Protein AF-A0A957NA37-F1 (afdb_monomer)

Mean predicted aligned error: 7.07 Å

Foldseek 3Di:
DDDDDPDDDDDDADPLCVLPVDPDPVVVVVLVVVLVVLVVVLVVCPVQDDPPHDVVSVVVSVVSVVVSVVSPPSVVVSVVSVCVVPVPDPD

Radius of gyration: 21.35 Å; Cα contacts (8 Å, |Δi|>4): 32; chains: 1; bounding box: 41×46×67 Å

Nearest PDB structures (foldseek):
  8anc-assembly1_A  TM=4.299E-01  e=5.389E+00  Homo sapiens
  5f4y-assembly1_A  TM=3.374E-01  e=8.986E+00  Homo sapiens

Sequence (91 aa):
MSTPLTKEYKLSGWDLSELLAEPTDAVIQTQLAEINAAVSAFMDRRAQLQPDMDPEVFLETVEQYETLTELLYNPVAYASLWFSSDTQSTD

Secondary structure (DSSP, 8-state):
-PPP---PPPP-----TTT-S---HHHHHHHHHHHHHHHHHHHGGGGG--TT--HHHHHHHHHHHHHHHHHHHHHHHHHHHHHHH-TT---

pLDDT: mean 88.1, std 9.71, range [44.72, 96.25]

Solvent-accessible surface area (backbone atoms only — not comparable to full-atom values): 5784 Å² total; per-residue (Å²): 136,84,80,80,82,78,78,82,81,78,90,74,77,84,87,51,51,91,60,50,74,67,86,40,70,68,54,53,52,50,52,52,51,50,49,52,52,53,51,54,62,55,58,65,48,62,86,69,70,55,100,85,49,57,68,66,63,48,51,54,51,50,54,52,51,51,53,52,52,57,67,49,45,42,61,49,52,43,52,52,55,54,38,69,73,42,82,79,68,86,126

Structure (mmCIF, N/CA/C/O backbone):
data_AF-A0A957NA37-F1
#
_entry.id   AF-A0A957NA37-F1
#
loop_
_atom_site.group_PDB
_atom_site.id
_atom_site.type_symbol
_atom_site.label_atom_id
_atom_site.label_alt_id
_atom_site.label_comp_id
_atom_site.label_asym_id
_atom_site.label_entity_id
_atom_site.label_seq_id
_atom_site.pdbx_PDB_ins_code
_atom_site.Cartn_x
_atom_site.Cartn_y
_atom_site.Cartn_z
_atom_site.occupancy
_atom_site.B_iso_or_equiv
_atom_site.auth_seq_id
_atom_site.auth_comp_id
_atom_site.auth_asym_id
_atom_site.auth_atom_id
_atom_site.pdbx_PDB_model_num
ATOM 1 N N . MET A 1 1 ? -2.453 -36.087 -46.074 1.00 44.72 1 MET A N 1
ATOM 2 C CA . MET A 1 1 ? -1.957 -35.949 -44.689 1.00 44.72 1 MET A CA 1
ATOM 3 C C . MET A 1 1 ? -1.568 -34.494 -44.502 1.00 44.72 1 MET A C 1
ATOM 5 O O . MET A 1 1 ? -0.694 -34.048 -45.232 1.00 44.72 1 MET A O 1
ATOM 9 N N . SER A 1 2 ? -2.258 -33.745 -43.641 1.00 52.66 2 SER A N 1
ATOM 10 C CA . SER A 1 2 ? -1.923 -32.338 -43.375 1.00 52.66 2 SER A CA 1
ATOM 11 C C . SER A 1 2 ? -0.963 -32.255 -42.193 1.00 52.66 2 SER A C 1
ATOM 13 O O . SER A 1 2 ? -1.258 -32.780 -41.122 1.00 52.66 2 SER A O 1
ATOM 15 N N . THR A 1 3 ? 0.187 -31.626 -42.411 1.00 55.53 3 THR A N 1
ATOM 16 C CA . THR A 1 3 ? 1.224 -31.369 -41.405 1.00 55.53 3 THR A CA 1
ATOM 17 C C . THR A 1 3 ? 0.696 -30.392 -40.347 1.00 55.53 3 THR A C 1
ATOM 19 O O . THR A 1 3 ? 0.136 -29.361 -40.729 1.00 55.53 3 THR A O 1
ATOM 22 N N . PRO A 1 4 ? 0.842 -30.664 -39.037 1.00 65.19 4 PRO A N 1
ATOM 23 C CA . PRO A 1 4 ? 0.419 -29.717 -38.015 1.00 65.19 4 PRO A CA 1
ATOM 24 C C . PRO A 1 4 ? 1.349 -28.496 -38.029 1.00 65.19 4 PRO A C 1
ATOM 26 O O . PRO A 1 4 ? 2.569 -28.634 -38.031 1.00 65.19 4 PRO A O 1
ATOM 29 N N . LEU A 1 5 ? 0.763 -27.298 -38.053 1.00 66.06 5 LEU A N 1
ATOM 30 C CA . LEU A 1 5 ? 1.479 -26.038 -37.852 1.00 66.06 5 LEU A CA 1
ATOM 31 C C . LEU A 1 5 ? 1.941 -25.974 -36.393 1.00 66.06 5 LEU A C 1
ATOM 33 O O . LEU A 1 5 ? 1.146 -25.689 -35.497 1.00 66.06 5 LEU A O 1
ATOM 37 N N . THR A 1 6 ? 3.218 -26.245 -36.145 1.00 69.88 6 THR A N 1
ATOM 38 C CA . THR A 1 6 ? 3.840 -26.019 -34.839 1.00 69.88 6 THR A CA 1
ATOM 39 C C . THR A 1 6 ? 3.955 -24.509 -34.629 1.00 69.88 6 THR A C 1
ATOM 41 O O . THR A 1 6 ? 4.815 -23.858 -35.215 1.00 69.88 6 THR A O 1
ATOM 44 N N . LYS A 1 7 ? 3.056 -23.917 -33.834 1.00 76.38 7 LYS A N 1
ATOM 45 C 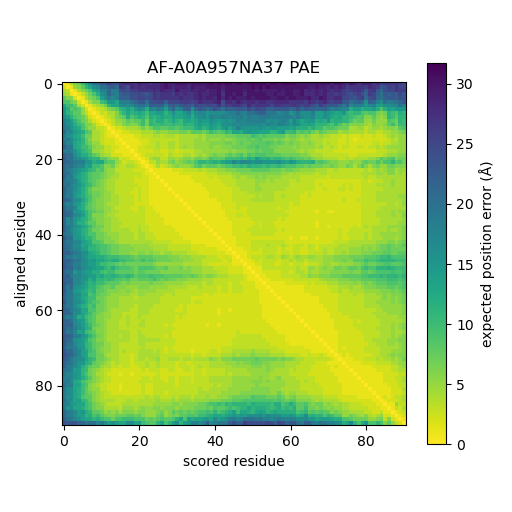CA . LYS A 1 7 ? 3.261 -22.556 -33.322 1.00 76.38 7 LYS A CA 1
ATOM 46 C C . LYS A 1 7 ? 4.366 -22.624 -32.272 1.00 76.38 7 LYS A C 1
ATOM 48 O O . LYS A 1 7 ? 4.141 -23.157 -31.189 1.00 76.38 7 LYS A O 1
ATOM 53 N N . GLU A 1 8 ? 5.547 -22.108 -32.597 1.00 79.00 8 GLU A N 1
ATOM 54 C CA . GLU A 1 8 ? 6.58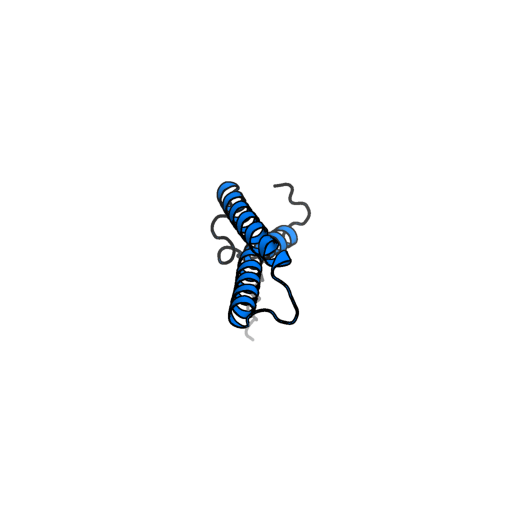9 -21.879 -31.599 1.00 79.00 8 GLU A CA 1
ATOM 55 C C . GLU A 1 8 ? 6.118 -20.799 -30.624 1.00 79.00 8 GLU A C 1
ATOM 57 O O . GLU A 1 8 ? 5.807 -19.671 -31.009 1.00 79.00 8 GLU A O 1
ATOM 62 N N . TYR A 1 9 ? 6.025 -21.169 -29.351 1.00 81.69 9 TYR A N 1
ATOM 63 C CA . TYR A 1 9 ? 5.754 -20.226 -28.280 1.00 81.69 9 TYR A CA 1
ATOM 64 C C . TYR A 1 9 ? 7.034 -19.453 -27.961 1.00 81.69 9 TYR A C 1
ATOM 66 O O . TYR A 1 9 ? 8.057 -20.051 -27.624 1.00 81.69 9 TYR A O 1
ATOM 74 N N . LYS A 1 10 ? 6.975 -18.123 -28.055 1.00 80.94 10 LYS A N 1
ATOM 75 C CA . LYS A 1 10 ? 8.064 -17.244 -27.634 1.00 80.94 10 LYS A CA 1
ATOM 76 C C . LYS A 1 10 ? 7.810 -16.813 -26.195 1.00 80.94 10 LYS A C 1
ATOM 78 O O . LYS A 1 10 ? 6.814 -16.149 -25.926 1.00 80.94 10 LYS A O 1
ATOM 83 N N . LEU A 1 11 ? 8.717 -17.179 -25.294 1.00 80.31 11 LEU A N 1
ATOM 84 C CA . LEU A 1 11 ? 8.696 -16.698 -23.915 1.00 80.31 11 LEU A CA 1
ATOM 85 C C . LEU A 1 11 ? 8.863 -15.165 -23.914 1.00 80.31 11 LEU A C 1
ATOM 87 O O . LEU A 1 11 ? 9.772 -14.643 -24.564 1.00 80.31 11 LEU A O 1
ATOM 91 N N . SER A 1 12 ? 7.994 -14.458 -23.198 1.00 80.25 12 SER A N 1
ATOM 92 C CA . SER A 1 12 ? 8.095 -13.020 -22.931 1.00 80.25 12 SER A CA 1
ATOM 93 C C . SER A 1 12 ? 7.896 -12.757 -21.440 1.00 80.25 12 SER A C 1
ATOM 95 O O . SER A 1 12 ? 7.332 -13.597 -20.738 1.00 80.25 12 SER A O 1
ATOM 97 N N . GLY A 1 13 ? 8.352 -11.597 -20.964 1.00 81.94 13 GLY A N 1
ATOM 98 C CA . GLY A 1 13 ? 8.016 -11.112 -19.625 1.00 81.94 13 GLY A CA 1
ATOM 99 C C . GLY A 1 13 ? 6.535 -10.743 -19.496 1.00 81.94 13 GLY A C 1
ATOM 100 O O . GLY A 1 13 ? 5.782 -10.784 -20.475 1.00 81.94 13 GLY A O 1
ATOM 101 N N . TRP A 1 14 ? 6.137 -10.380 -18.279 1.00 85.81 14 TRP A N 1
ATOM 102 C CA . TRP A 1 14 ? 4.812 -9.839 -17.991 1.00 85.81 14 TRP A CA 1
ATOM 103 C C . TRP A 1 14 ? 4.625 -8.475 -18.660 1.00 85.81 14 TRP A C 1
ATOM 105 O O . TRP A 1 14 ? 5.530 -7.642 -18.633 1.00 85.81 14 TRP A O 1
ATOM 115 N N . ASP A 1 15 ? 3.441 -8.235 -19.219 1.00 89.62 15 ASP A N 1
ATOM 116 C CA . ASP A 1 15 ? 2.990 -6.874 -19.502 1.00 89.62 15 ASP A CA 1
ATOM 117 C C . ASP A 1 15 ? 2.437 -6.281 -18.202 1.00 89.62 15 ASP A C 1
ATOM 119 O O . ASP A 1 15 ? 1.414 -6.737 -17.691 1.00 89.62 15 ASP A O 1
ATOM 123 N N . LEU A 1 16 ? 3.167 -5.323 -17.630 1.00 90.94 16 LEU A N 1
ATOM 124 C CA . LEU A 1 16 ? 2.844 -4.690 -16.348 1.00 90.94 16 LEU A CA 1
ATOM 125 C C . LEU A 1 16 ? 2.259 -3.282 -16.515 1.00 90.94 16 LEU A C 1
ATOM 127 O O . LEU A 1 16 ? 2.076 -2.583 -15.520 1.00 90.94 16 LEU A O 1
ATOM 131 N N . SER A 1 17 ? 1.958 -2.862 -17.746 1.00 90.31 17 SER A N 1
ATOM 132 C CA . SER A 1 17 ? 1.496 -1.500 -18.045 1.00 90.31 17 SER A CA 1
ATOM 133 C C . SER A 1 17 ? 0.176 -1.131 -17.353 1.00 90.31 17 SER A C 1
ATOM 135 O O . SER A 1 17 ? -0.004 0.019 -16.962 1.00 90.31 17 SER A O 1
ATOM 137 N N . GLU A 1 18 ? -0.701 -2.109 -17.117 1.00 89.19 18 GLU A N 1
ATOM 138 C CA . GLU A 1 18 ? -1.953 -1.939 -16.361 1.00 89.19 18 GLU A CA 1
ATOM 139 C C . GLU A 1 18 ? -1.729 -1.729 -14.852 1.00 89.19 18 GLU A C 1
ATOM 141 O O . GLU A 1 18 ? -2.580 -1.161 -14.172 1.00 89.19 18 GLU A O 1
ATOM 146 N N . LEU A 1 19 ? -0.589 -2.175 -14.311 1.00 88.25 19 LEU A N 1
ATOM 147 C CA . LEU A 1 19 ? -0.219 -1.938 -12.911 1.00 88.25 19 LEU A CA 1
ATOM 148 C C . LEU A 1 19 ? 0.551 -0.627 -12.758 1.00 88.25 19 LEU A C 1
ATOM 150 O O . LEU A 1 19 ? 0.317 0.127 -11.814 1.00 88.25 19 LEU A O 1
ATOM 154 N N . LEU A 1 20 ? 1.479 -0.365 -13.681 1.00 86.88 20 LEU A N 1
ATOM 155 C CA . LEU A 1 20 ? 2.273 0.853 -13.714 1.00 86.88 20 LEU A CA 1
ATOM 156 C C . LEU A 1 20 ? 2.762 1.123 -15.140 1.00 86.88 20 LEU A C 1
ATOM 158 O O . LEU A 1 20 ? 3.736 0.530 -15.602 1.00 86.88 20 LEU A O 1
ATOM 162 N N . ALA A 1 21 ? 2.083 2.035 -15.835 1.00 83.69 21 ALA A N 1
ATOM 163 C CA . ALA A 1 21 ? 2.384 2.352 -17.231 1.00 83.69 21 ALA A CA 1
ATOM 164 C C . ALA A 1 21 ? 3.788 2.955 -17.419 1.0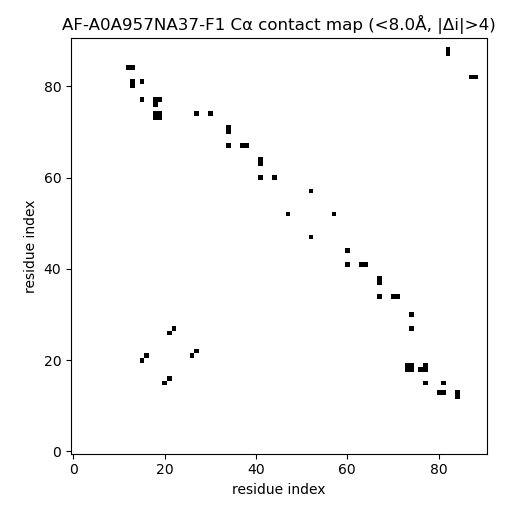0 83.69 21 ALA A C 1
ATOM 166 O O . ALA A 1 21 ? 4.467 2.653 -18.399 1.00 83.69 21 ALA A O 1
ATOM 167 N N . GLU A 1 22 ? 4.231 3.788 -16.472 1.00 85.69 22 GLU A N 1
ATOM 168 C CA . GLU A 1 22 ? 5.523 4.477 -16.515 1.00 85.69 22 GLU A CA 1
ATOM 169 C C . GLU A 1 22 ? 6.245 4.350 -15.162 1.00 85.69 22 GLU A C 1
ATOM 171 O O . GLU A 1 22 ? 6.079 5.202 -14.284 1.00 85.69 22 GLU A O 1
ATOM 176 N N . PRO A 1 23 ? 7.054 3.293 -14.965 1.00 83.81 23 PRO A N 1
ATOM 177 C CA . PRO A 1 23 ? 7.733 3.010 -13.701 1.00 83.81 23 PRO A CA 1
ATOM 178 C C . PRO A 1 23 ? 8.991 3.870 -13.529 1.00 83.81 23 PRO A C 1
ATOM 180 O O . PRO A 1 23 ? 10.099 3.368 -13.385 1.00 83.81 23 PRO A O 1
ATOM 183 N N . THR A 1 24 ? 8.836 5.189 -13.603 1.00 90.12 24 THR A N 1
ATOM 184 C CA . THR A 1 24 ? 9.942 6.11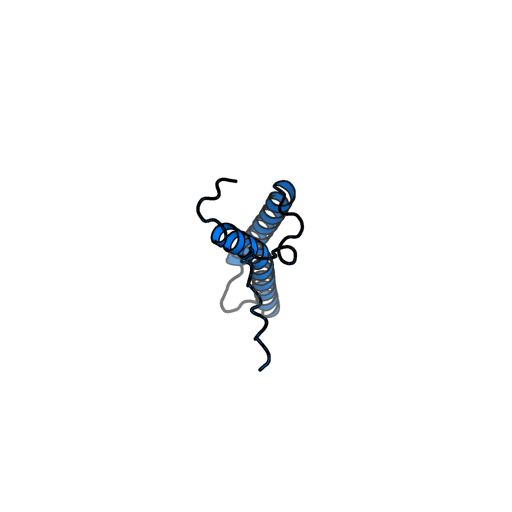8 -13.351 1.00 90.12 24 THR A CA 1
ATOM 185 C C . THR A 1 24 ? 10.159 6.294 -11.852 1.00 90.12 24 THR A C 1
ATOM 187 O O . THR A 1 24 ? 9.201 6.250 -11.077 1.00 90.12 24 THR A O 1
ATOM 190 N N . ASP A 1 25 ? 11.393 6.600 -11.445 1.00 88.06 25 ASP A N 1
ATOM 191 C CA . ASP A 1 25 ? 11.713 6.929 -10.050 1.00 88.06 25 ASP A CA 1
ATOM 192 C C . ASP A 1 25 ? 10.773 7.996 -9.484 1.00 88.06 25 ASP A C 1
ATOM 194 O O . ASP A 1 25 ? 10.302 7.877 -8.358 1.00 88.06 25 ASP A O 1
ATOM 198 N N . ALA A 1 26 ? 10.448 9.026 -10.271 1.00 92.00 26 ALA A N 1
ATOM 199 C CA . ALA A 1 26 ? 9.550 10.093 -9.841 1.00 92.00 26 ALA A CA 1
ATOM 200 C C . ALA A 1 26 ? 8.143 9.567 -9.513 1.00 92.00 26 ALA A C 1
ATOM 202 O O . ALA A 1 26 ? 7.602 9.897 -8.459 1.00 92.00 26 ALA A O 1
ATOM 203 N N . VAL A 1 27 ? 7.577 8.720 -10.379 1.00 90.69 27 VAL A N 1
ATOM 204 C CA . VAL A 1 27 ? 6.252 8.115 -10.168 1.00 90.69 27 VAL A CA 1
ATOM 205 C C . VAL A 1 27 ? 6.263 7.211 -8.936 1.00 90.69 27 VAL A C 1
ATOM 207 O O . VAL A 1 27 ? 5.370 7.312 -8.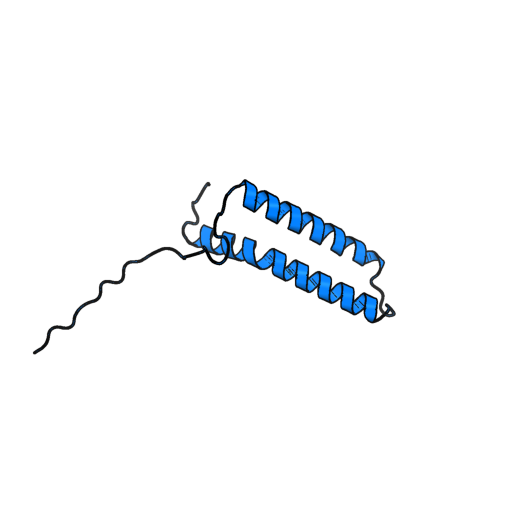094 1.00 90.69 27 VAL A O 1
ATOM 210 N N . ILE A 1 28 ? 7.303 6.388 -8.782 1.00 89.12 28 ILE A N 1
ATOM 211 C CA . ILE A 1 28 ? 7.466 5.497 -7.628 1.00 89.12 28 ILE A CA 1
ATOM 212 C C . ILE A 1 28 ? 7.574 6.312 -6.333 1.00 89.12 28 ILE A C 1
ATOM 214 O O . ILE A 1 28 ? 6.877 6.028 -5.360 1.00 89.12 28 ILE A O 1
ATOM 218 N N . GLN A 1 29 ? 8.397 7.364 -6.312 1.00 91.44 29 GLN A N 1
ATOM 219 C CA . GLN A 1 29 ? 8.544 8.233 -5.141 1.00 91.44 29 GLN A CA 1
ATOM 220 C C . GLN A 1 29 ? 7.237 8.952 -4.786 1.00 91.44 29 GLN A C 1
ATOM 222 O O . GLN A 1 29 ? 6.916 9.080 -3.605 1.00 91.44 29 GLN A O 1
ATOM 227 N N . THR A 1 30 ? 6.455 9.387 -5.778 1.00 92.12 30 THR A N 1
ATOM 228 C CA . THR A 1 30 ? 5.126 9.966 -5.539 1.00 92.12 30 THR A CA 1
ATOM 229 C C . THR A 1 30 ? 4.173 8.954 -4.902 1.00 92.12 30 THR A C 1
ATOM 231 O O . THR A 1 30 ? 3.572 9.274 -3.878 1.00 92.12 30 THR A O 1
ATOM 234 N N . GLN A 1 31 ? 4.083 7.731 -5.433 1.00 91.31 31 GLN A N 1
ATOM 235 C CA . GLN A 1 31 ? 3.236 6.678 -4.855 1.00 91.31 31 GLN A CA 1
ATOM 236 C C . GLN A 1 31 ? 3.664 6.319 -3.425 1.00 91.31 31 GLN A C 1
ATOM 238 O O . GLN A 1 31 ? 2.827 6.201 -2.533 1.00 91.31 31 GLN A O 1
ATOM 243 N N . LEU A 1 32 ? 4.972 6.208 -3.168 1.00 92.00 32 LEU A N 1
ATOM 244 C CA . LEU A 1 32 ? 5.492 5.949 -1.823 1.00 92.00 32 LEU A CA 1
ATOM 245 C C . LEU A 1 32 ? 5.177 7.092 -0.850 1.00 92.00 32 LEU A C 1
ATOM 247 O O . LEU A 1 32 ? 4.855 6.837 0.310 1.00 92.00 32 LEU A O 1
ATOM 251 N N . ALA A 1 33 ? 5.260 8.348 -1.291 1.00 94.81 33 ALA A N 1
ATOM 252 C CA . ALA A 1 33 ? 4.896 9.496 -0.466 1.00 94.81 33 ALA A CA 1
ATOM 253 C C . ALA A 1 33 ? 3.401 9.487 -0.102 1.00 94.81 33 ALA A C 1
ATOM 255 O O . ALA A 1 33 ? 3.058 9.727 1.056 1.00 94.81 33 ALA A O 1
ATOM 256 N N . GLU A 1 34 ? 2.528 9.159 -1.058 1.00 94.19 34 GLU A N 1
ATOM 257 C CA . GLU A 1 34 ? 1.085 9.019 -0.839 1.00 94.19 34 GLU A CA 1
ATOM 258 C C . GLU A 1 34 ? 0.767 7.889 0.149 1.00 94.19 34 GLU A C 1
ATOM 260 O O . GLU A 1 34 ? 0.052 8.107 1.129 1.00 94.19 34 GLU A O 1
ATOM 265 N N . ILE A 1 35 ? 1.383 6.715 -0.036 1.00 94.69 35 ILE A N 1
ATOM 266 C CA . ILE A 1 35 ? 1.266 5.578 0.885 1.00 94.69 35 ILE A CA 1
ATOM 267 C C . ILE A 1 35 ? 1.697 5.982 2.294 1.00 94.69 35 ILE A C 1
ATOM 269 O O . ILE A 1 35 ? 0.970 5.740 3.254 1.00 94.69 35 ILE A O 1
ATOM 273 N N . ASN A 1 36 ? 2.858 6.624 2.440 1.00 95.25 36 ASN A N 1
ATOM 274 C CA . ASN A 1 36 ? 3.359 7.036 3.751 1.00 95.25 36 ASN A CA 1
ATOM 275 C C . ASN A 1 36 ? 2.411 8.022 4.446 1.00 95.25 36 ASN A C 1
ATOM 277 O O . ASN A 1 36 ? 2.175 7.902 5.650 1.00 95.25 36 ASN A O 1
ATOM 281 N N . ALA A 1 37 ? 1.839 8.970 3.700 1.00 95.62 37 ALA A N 1
ATOM 282 C CA . ALA A 1 37 ? 0.849 9.899 4.234 1.00 95.62 37 ALA A CA 1
ATOM 283 C C . ALA A 1 37 ? -0.432 9.170 4.682 1.00 95.62 37 ALA A C 1
ATOM 285 O O . ALA A 1 37 ? -0.912 9.408 5.793 1.00 95.62 37 ALA A O 1
ATOM 286 N N . ALA A 1 38 ? -0.947 8.244 3.867 1.00 95.06 38 ALA A N 1
ATOM 287 C CA . ALA A 1 38 ? -2.130 7.446 4.188 1.00 95.06 38 ALA A CA 1
ATOM 288 C C . ALA A 1 38 ? -1.914 6.541 5.414 1.00 95.06 38 ALA A C 1
ATOM 290 O O . ALA A 1 38 ? -2.767 6.492 6.302 1.00 95.06 38 ALA A O 1
ATOM 291 N N . VAL A 1 39 ? -0.752 5.882 5.510 1.00 95.56 39 VAL A N 1
ATOM 292 C CA . VAL A 1 39 ? -0.363 5.078 6.681 1.00 95.56 39 VAL A CA 1
ATOM 293 C C . VAL A 1 39 ? -0.315 5.953 7.927 1.00 95.56 39 VAL A C 1
ATOM 295 O O . VAL A 1 39 ? -0.887 5.579 8.950 1.00 95.56 39 VAL A O 1
ATOM 298 N N . SER A 1 40 ? 0.328 7.123 7.849 1.00 95.06 40 SER A N 1
ATOM 299 C CA . SER A 1 40 ? 0.415 8.047 8.983 1.00 95.06 40 SER A CA 1
ATOM 300 C C . SER A 1 40 ? -0.975 8.461 9.470 1.00 95.06 40 SER A C 1
ATOM 302 O O . SER A 1 40 ? -1.248 8.376 10.664 1.00 95.06 40 SER A O 1
ATOM 304 N N . ALA A 1 41 ? -1.873 8.839 8.556 1.00 93.00 41 ALA A N 1
ATOM 305 C CA . ALA A 1 41 ? -3.241 9.216 8.902 1.00 93.00 41 ALA A CA 1
ATOM 306 C C . ALA A 1 41 ? -4.045 8.049 9.505 1.00 93.00 41 ALA A C 1
ATOM 308 O O . ALA A 1 41 ? -4.874 8.256 10.389 1.00 93.00 41 ALA A O 1
ATOM 309 N N . PHE A 1 42 ? -3.815 6.815 9.048 1.00 95.25 42 PHE A N 1
ATOM 310 C CA . PHE A 1 42 ? -4.472 5.635 9.613 1.00 95.25 42 PHE A CA 1
ATOM 311 C C . PHE A 1 42 ? -3.943 5.299 11.014 1.00 95.25 42 PHE A C 1
ATOM 313 O O . PHE A 1 42 ? -4.713 4.926 11.898 1.00 95.25 42 PHE A O 1
ATOM 320 N N . MET A 1 43 ? -2.642 5.480 11.264 1.00 94.38 43 MET A N 1
ATOM 321 C CA . MET A 1 43 ? -2.045 5.246 12.583 1.00 94.38 43 MET A CA 1
ATOM 322 C C . MET A 1 43 ? -2.655 6.135 13.676 1.00 94.38 43 MET A C 1
ATOM 324 O O . MET A 1 43 ? -2.798 5.678 14.815 1.00 94.38 43 MET A O 1
ATOM 328 N N . ASP A 1 44 ? -3.081 7.352 13.334 1.00 92.31 44 ASP A N 1
ATOM 329 C CA . ASP A 1 44 ? -3.737 8.278 14.265 1.00 92.31 44 ASP A CA 1
ATOM 330 C C . ASP A 1 44 ? -5.092 7.752 14.782 1.00 92.31 44 ASP A C 1
ATOM 332 O O . ASP A 1 44 ? -5.519 8.103 15.888 1.00 92.31 44 ASP A O 1
ATOM 336 N N . ARG A 1 45 ? -5.746 6.831 14.054 1.00 91.06 45 ARG A N 1
ATOM 337 C CA . ARG A 1 45 ? -6.991 6.175 14.495 1.00 91.06 45 ARG A CA 1
ATOM 338 C C . ARG A 1 45 ? -6.782 5.257 15.697 1.00 91.06 45 ARG A C 1
ATOM 340 O O . ARG A 1 45 ? -7.735 4.980 16.417 1.00 91.06 45 ARG A O 1
ATOM 347 N N . ARG A 1 46 ? -5.550 4.808 15.977 1.00 91.25 46 ARG A N 1
ATOM 348 C CA . ARG A 1 46 ? -5.263 3.823 17.039 1.00 91.25 46 ARG A CA 1
ATOM 349 C C . ARG A 1 46 ? -5.757 4.256 18.420 1.00 91.25 46 ARG A C 1
ATOM 351 O O . ARG A 1 46 ? -6.188 3.411 19.199 1.00 91.25 46 ARG A O 1
ATOM 358 N N . ALA A 1 47 ? -5.692 5.551 18.726 1.00 89.00 47 ALA A N 1
ATOM 359 C CA . ALA A 1 47 ? -6.156 6.097 20.003 1.00 89.00 47 ALA A CA 1
ATOM 360 C C . ALA A 1 47 ? -7.692 6.122 20.139 1.00 89.00 47 ALA A C 1
ATOM 362 O O . ALA A 1 47 ? -8.193 6.305 21.243 1.00 89.00 47 ALA A O 1
ATOM 363 N N . GLN A 1 48 ? -8.416 5.945 19.031 1.00 87.69 48 GLN A N 1
ATOM 364 C CA . GLN A 1 48 ? -9.879 5.974 18.927 1.00 87.69 48 GLN A CA 1
ATOM 365 C C . GLN A 1 48 ? -10.483 4.564 18.812 1.00 87.69 48 GLN A C 1
ATOM 367 O O . GLN A 1 48 ? -11.663 4.428 18.489 1.00 87.69 48 GLN A O 1
ATOM 372 N N . LEU A 1 49 ? -9.677 3.514 19.014 1.00 92.56 49 LEU A N 1
ATOM 373 C CA . LEU A 1 49 ? -10.138 2.129 18.994 1.00 92.56 49 LEU A CA 1
ATOM 374 C C . LEU A 1 49 ? -10.564 1.699 20.402 1.00 92.56 49 LEU A C 1
ATOM 376 O O . LEU A 1 49 ? -9.724 1.467 21.274 1.00 92.56 49 LEU A O 1
ATOM 380 N N . GLN A 1 50 ? -11.870 1.528 20.595 1.00 94.12 50 GLN A N 1
ATOM 381 C CA . GLN A 1 50 ? -12.471 1.046 21.838 1.00 94.12 50 GLN A CA 1
ATOM 382 C C . GLN A 1 50 ? -13.669 0.133 21.544 1.00 94.12 50 GLN A C 1
ATOM 384 O O . GLN A 1 50 ? -14.308 0.290 20.502 1.00 94.12 50 GLN A O 1
ATOM 389 N N . PRO A 1 51 ? -13.998 -0.820 22.438 1.00 94.56 51 PRO A N 1
ATOM 390 C CA . PRO A 1 51 ? -15.103 -1.757 22.218 1.00 94.56 51 PRO A CA 1
ATOM 391 C C . PRO A 1 51 ? -16.477 -1.098 22.040 1.00 94.56 51 PRO A C 1
ATOM 393 O O . PRO A 1 51 ? -17.361 -1.689 21.431 1.00 94.56 51 PRO A O 1
ATOM 396 N N . ASP A 1 52 ? -16.660 0.099 22.590 1.00 94.94 52 ASP A N 1
ATOM 397 C CA . ASP A 1 52 ? -17.887 0.895 22.575 1.00 94.94 52 ASP A CA 1
ATOM 398 C C . ASP A 1 52 ? -17.808 2.086 21.606 1.00 94.94 52 ASP A C 1
ATOM 400 O O . ASP A 1 52 ? -18.513 3.080 21.779 1.00 94.94 52 ASP A O 1
ATOM 404 N N . MET A 1 53 ? -16.936 2.007 20.593 1.00 95.25 53 MET A N 1
ATOM 405 C CA . MET A 1 53 ? -16.788 3.072 19.605 1.00 95.25 53 MET A CA 1
ATOM 406 C C . MET A 1 53 ? -18.073 3.321 18.824 1.00 95.25 53 MET A C 1
ATOM 408 O O . MET A 1 53 ? -18.873 2.412 18.598 1.00 95.25 53 MET A O 1
ATOM 412 N N . ASP A 1 54 ? -18.235 4.564 18.383 1.00 95.25 54 ASP A N 1
ATOM 413 C CA . ASP A 1 54 ? -19.356 4.918 17.531 1.00 95.25 54 ASP A CA 1
ATOM 414 C C . ASP A 1 54 ? -19.325 4.085 16.225 1.00 95.25 54 ASP A C 1
ATOM 416 O O . ASP A 1 54 ? -18.260 3.970 15.603 1.00 95.25 54 ASP A O 1
ATOM 420 N N . PRO A 1 55 ? -20.450 3.468 15.809 1.00 95.75 55 PRO A N 1
ATOM 421 C CA . PRO A 1 55 ? -20.491 2.630 14.612 1.00 95.75 55 PRO A CA 1
ATOM 422 C C . PRO A 1 55 ? -20.108 3.350 13.315 1.00 95.75 55 PRO A C 1
ATOM 424 O O . PRO A 1 55 ? -19.556 2.712 12.422 1.00 95.75 55 PRO A O 1
ATOM 427 N N . GLU A 1 56 ? -20.383 4.650 13.194 1.00 95.81 56 GLU A N 1
ATOM 428 C CA . GLU A 1 56 ? -20.003 5.444 12.021 1.00 95.81 56 GLU A CA 1
ATOM 429 C C . GLU A 1 56 ? -18.481 5.604 11.975 1.00 95.81 56 GLU A C 1
ATOM 431 O O . GLU A 1 56 ? -17.851 5.302 10.964 1.00 95.81 56 GLU A O 1
ATOM 436 N N . VAL A 1 57 ? -17.863 5.918 13.118 1.00 93.75 57 VAL A N 1
ATOM 437 C CA . VAL A 1 57 ? -16.396 5.988 13.253 1.00 93.75 57 VAL A CA 1
ATOM 438 C C . VAL A 1 57 ? -15.737 4.633 12.968 1.00 93.75 57 VAL A C 1
ATOM 440 O O . VAL A 1 57 ? -14.640 4.573 12.403 1.00 93.75 57 VAL A O 1
ATOM 443 N N . PHE A 1 58 ? -16.384 3.526 13.345 1.00 94.94 58 PHE A N 1
ATOM 444 C CA . PHE A 1 58 ? -15.899 2.186 13.012 1.00 94.94 58 PHE A CA 1
ATOM 445 C C . PHE A 1 58 ? 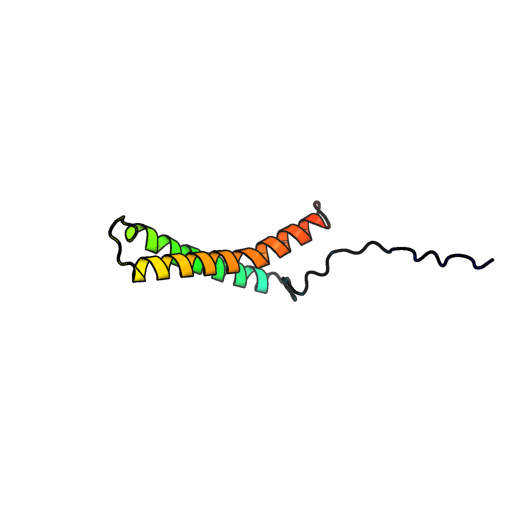-15.900 1.953 11.501 1.00 94.94 58 PHE A C 1
ATOM 447 O O . PHE A 1 58 ? -14.879 1.532 10.958 1.00 94.94 58 PHE A O 1
ATOM 454 N N . LEU A 1 59 ? -17.012 2.258 10.828 1.00 96.25 59 LEU A N 1
ATOM 455 C CA . LEU A 1 59 ? -17.130 2.108 9.377 1.00 96.25 59 LEU A CA 1
ATOM 456 C C . LEU A 1 59 ? -16.101 2.967 8.641 1.00 96.25 59 LEU A C 1
ATOM 458 O O . LEU A 1 59 ? -15.369 2.432 7.816 1.00 96.25 59 LEU A O 1
ATOM 462 N N . GLU A 1 60 ? -15.940 4.236 9.021 1.00 95.00 60 GLU A N 1
ATOM 463 C CA . GLU A 1 60 ? -14.899 5.104 8.455 1.00 95.00 60 GLU A CA 1
ATOM 464 C C . GLU A 1 60 ? -13.491 4.510 8.613 1.00 95.00 60 GLU A C 1
ATOM 466 O O . GLU A 1 60 ? -12.642 4.630 7.730 1.00 95.00 60 GLU A O 1
ATOM 471 N N . THR A 1 61 ? -13.2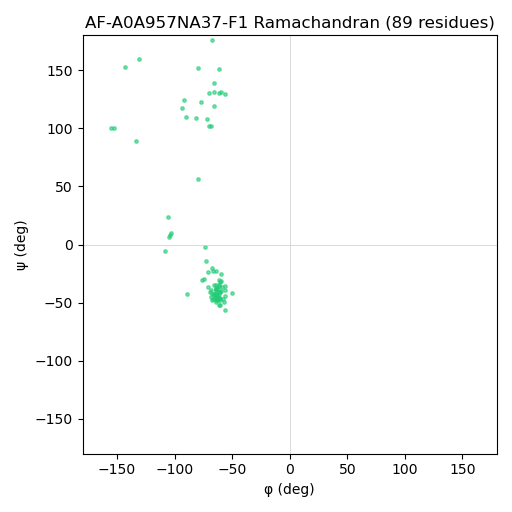16 3.880 9.758 1.00 95.06 61 THR A N 1
ATOM 472 C CA . THR A 1 61 ? -11.911 3.264 10.028 1.00 95.06 61 THR A CA 1
ATOM 473 C C . THR A 1 61 ? -11.685 2.040 9.137 1.00 95.06 61 THR A C 1
ATOM 475 O O . THR A 1 61 ? -10.570 1.835 8.654 1.00 95.06 61 THR A O 1
ATOM 478 N N . VAL A 1 62 ? -12.724 1.234 8.896 1.00 95.56 62 VAL A N 1
ATOM 479 C CA . VAL A 1 62 ? -12.664 0.086 7.978 1.00 95.56 62 VAL A CA 1
ATOM 480 C C . VAL A 1 62 ? -12.477 0.554 6.535 1.00 95.56 62 VAL A C 1
ATOM 482 O O . VAL A 1 62 ? -11.569 0.068 5.867 1.00 95.56 62 VAL A O 1
ATOM 485 N N . GLU A 1 63 ? -13.242 1.544 6.079 1.00 96.12 63 GLU A N 1
ATOM 486 C CA . GLU A 1 63 ? -13.107 2.112 4.729 1.00 96.12 63 GLU A CA 1
ATOM 487 C C . GLU A 1 63 ? -11.703 2.697 4.499 1.00 96.12 63 GLU A C 1
ATOM 489 O O . GLU A 1 63 ? -11.089 2.503 3.445 1.00 96.12 63 GLU A O 1
ATOM 494 N N . GLN A 1 64 ? -11.142 3.368 5.512 1.00 95.19 64 GLN A N 1
ATOM 495 C CA . GLN A 1 64 ? -9.774 3.881 5.460 1.00 95.19 64 GLN A CA 1
ATOM 496 C C . GLN A 1 64 ? -8.735 2.748 5.361 1.00 95.19 64 GLN A C 1
ATOM 498 O O . GLN A 1 64 ? -7.748 2.881 4.635 1.00 95.19 64 GLN A O 1
ATOM 503 N N . TYR A 1 65 ? -8.948 1.630 6.061 1.00 95.19 65 TYR A N 1
ATOM 504 C CA . TYR A 1 65 ? -8.095 0.441 5.971 1.00 95.19 65 TYR A CA 1
ATOM 505 C C . TYR A 1 65 ? -8.161 -0.228 4.589 1.00 95.19 65 TYR A C 1
ATOM 507 O O . TYR A 1 65 ? -7.125 -0.621 4.044 1.00 95.19 65 TYR A O 1
ATOM 515 N N . GLU A 1 66 ? -9.356 -0.341 4.009 1.00 95.56 66 GLU A N 1
ATOM 516 C CA . GLU A 1 66 ? -9.559 -0.898 2.668 1.00 95.56 66 GLU A CA 1
ATOM 517 C C . GLU A 1 66 ? -8.878 -0.025 1.612 1.00 95.56 66 GLU A C 1
ATOM 519 O O . GLU A 1 66 ? -8.066 -0.528 0.836 1.00 95.56 66 GLU A O 1
ATOM 524 N N . THR A 1 67 ? -9.082 1.294 1.680 1.00 93.81 67 THR A N 1
ATOM 525 C CA . THR A 1 67 ? -8.419 2.269 0.798 1.00 93.81 67 THR A CA 1
ATOM 526 C C . THR A 1 67 ? -6.894 2.157 0.881 1.00 93.81 67 THR A C 1
ATOM 528 O O . THR A 1 67 ? -6.205 2.141 -0.138 1.00 93.81 67 THR A O 1
ATOM 531 N N . LEU A 1 68 ? -6.341 2.040 2.095 1.00 94.62 68 LEU A N 1
ATOM 532 C CA . LEU A 1 68 ? -4.902 1.859 2.290 1.00 94.62 68 LEU A CA 1
ATOM 533 C C . LEU A 1 68 ? -4.406 0.533 1.691 1.00 94.62 68 LEU A C 1
ATOM 535 O O . LEU A 1 68 ? -3.324 0.481 1.107 1.00 94.62 68 LEU A O 1
ATOM 539 N N . THR A 1 69 ? -5.186 -0.536 1.832 1.00 93.50 69 THR A N 1
ATOM 540 C CA . THR A 1 69 ? -4.846 -1.856 1.289 1.00 93.50 69 THR A CA 1
ATOM 541 C C . THR A 1 69 ? -4.834 -1.838 -0.239 1.00 93.50 69 THR A C 1
ATOM 543 O O . THR A 1 69 ? -3.900 -2.367 -0.843 1.00 93.50 69 THR A O 1
ATOM 546 N N . GLU A 1 70 ? -5.817 -1.193 -0.868 1.00 91.81 70 GLU A N 1
ATOM 547 C CA . GLU A 1 70 ? -5.868 -1.012 -2.322 1.00 91.81 70 GLU A CA 1
ATOM 548 C C . GLU A 1 70 ? -4.685 -0.186 -2.834 1.00 91.81 70 GLU A C 1
ATOM 550 O O . GLU A 1 70 ? -4.005 -0.599 -3.777 1.00 91.81 70 GLU A O 1
ATOM 555 N N . LEU A 1 71 ? -4.380 0.932 -2.164 1.00 91.81 71 LEU A N 1
ATOM 556 C CA . LEU A 1 71 ? -3.254 1.801 -2.509 1.00 91.81 71 LEU A CA 1
ATOM 557 C C . LEU A 1 71 ? -1.910 1.053 -2.468 1.00 91.81 71 LEU A C 1
ATOM 559 O O . LEU A 1 71 ? -1.034 1.286 -3.300 1.00 91.81 71 LEU A O 1
ATOM 563 N N . LEU A 1 72 ? -1.748 0.127 -1.519 1.00 90.81 72 LEU A N 1
ATOM 564 C CA . LEU A 1 72 ? -0.549 -0.703 -1.392 1.00 90.81 72 LEU A CA 1
ATOM 565 C C . LEU A 1 72 ? -0.465 -1.810 -2.450 1.00 90.81 72 LEU A C 1
ATOM 567 O O . LEU A 1 72 ? 0.639 -2.227 -2.806 1.00 90.81 72 LEU A O 1
ATOM 571 N N . TYR A 1 73 ? -1.599 -2.314 -2.938 1.00 90.06 73 TYR A N 1
ATOM 572 C CA . TYR A 1 73 ? -1.627 -3.546 -3.724 1.00 90.06 73 TYR A CA 1
ATOM 573 C C . TYR A 1 73 ? -0.936 -3.397 -5.082 1.00 90.06 73 TYR A C 1
ATOM 575 O O . TYR A 1 73 ? -0.092 -4.219 -5.436 1.00 90.06 73 TYR A O 1
ATOM 583 N N . ASN A 1 74 ? -1.240 -2.330 -5.823 1.00 86.00 74 ASN A N 1
ATOM 584 C CA . ASN A 1 74 ? -0.704 -2.111 -7.170 1.00 86.00 74 ASN A CA 1
ATOM 585 C C . ASN A 1 74 ? 0.831 -1.983 -7.223 1.00 86.00 74 ASN A C 1
ATOM 587 O O . ASN A 1 74 ? 1.449 -2.734 -7.983 1.00 86.00 74 ASN A O 1
ATOM 591 N N . PRO A 1 75 ? 1.485 -1.111 -6.428 1.00 88.56 75 PRO A N 1
ATOM 592 C CA . PRO A 1 75 ? 2.942 -0.992 -6.465 1.00 88.56 75 PRO A CA 1
ATOM 593 C C . PRO A 1 75 ? 3.644 -2.260 -5.965 1.00 88.56 75 PRO A C 1
ATOM 595 O O . PRO A 1 75 ? 4.673 -2.647 -6.519 1.00 88.56 75 PRO A O 1
ATOM 598 N N . VAL A 1 76 ? 3.079 -2.956 -4.970 1.00 88.50 76 VAL A N 1
ATOM 599 C CA . VAL A 1 76 ? 3.629 -4.234 -4.485 1.00 88.50 76 VAL A CA 1
ATOM 600 C C . VAL A 1 76 ? 3.502 -5.328 -5.544 1.00 88.50 76 VAL A C 1
ATOM 602 O O . VAL A 1 76 ? 4.457 -6.074 -5.765 1.00 88.50 76 VAL A O 1
ATOM 605 N N . ALA A 1 77 ? 2.358 -5.419 -6.226 1.00 90.75 77 ALA A N 1
ATOM 606 C CA . ALA A 1 77 ? 2.146 -6.379 -7.304 1.00 90.75 77 ALA A CA 1
ATOM 607 C C . ALA A 1 77 ? 3.098 -6.112 -8.476 1.00 90.75 77 ALA A C 1
ATOM 609 O O . ALA A 1 77 ? 3.744 -7.043 -8.959 1.00 90.75 77 ALA A O 1
ATOM 610 N N . TYR A 1 78 ? 3.246 -4.843 -8.877 1.00 91.31 78 TYR A N 1
ATOM 611 C CA . TYR A 1 78 ? 4.209 -4.428 -9.894 1.00 91.31 78 TYR A CA 1
ATOM 612 C C . TYR A 1 78 ? 5.633 -4.850 -9.512 1.00 91.31 78 TYR A C 1
ATOM 614 O O . TYR A 1 78 ? 6.270 -5.600 -10.251 1.00 91.31 78 TYR A O 1
ATOM 622 N N . ALA A 1 79 ? 6.110 -4.433 -8.334 1.00 89.44 79 ALA A N 1
ATOM 623 C CA . ALA A 1 79 ? 7.468 -4.718 -7.877 1.00 89.44 79 ALA A CA 1
ATOM 624 C C . ALA A 1 79 ? 7.732 -6.225 -7.753 1.00 89.44 79 ALA A C 1
ATOM 626 O O . ALA A 1 79 ? 8.787 -6.708 -8.162 1.00 89.44 79 ALA A O 1
ATOM 627 N N . SER A 1 80 ? 6.763 -6.987 -7.236 1.00 90.31 80 SER A N 1
ATOM 628 C CA . SER A 1 80 ? 6.884 -8.438 -7.094 1.00 90.31 80 SER A CA 1
ATOM 629 C C . SER A 1 80 ? 6.984 -9.144 -8.447 1.00 90.31 80 SER A C 1
ATOM 631 O O . SER A 1 80 ? 7.857 -9.997 -8.621 1.00 90.31 80 SER A O 1
ATOM 633 N N . LEU A 1 81 ? 6.133 -8.786 -9.414 1.00 92.06 81 LEU A N 1
ATOM 634 C CA . LEU A 1 81 ? 6.152 -9.386 -10.749 1.00 92.06 81 LEU A CA 1
ATOM 635 C C . LEU A 1 81 ? 7.399 -8.977 -11.535 1.00 92.06 81 LEU A C 1
ATOM 637 O O . LEU A 1 81 ? 8.018 -9.832 -12.171 1.00 92.06 81 LEU A O 1
ATOM 641 N N . TRP A 1 82 ? 7.802 -7.709 -11.443 1.00 89.75 82 TRP A N 1
ATOM 642 C CA . TRP A 1 82 ? 9.019 -7.200 -12.068 1.00 89.75 82 TRP A CA 1
ATOM 643 C C . TRP A 1 82 ? 10.261 -7.925 -11.536 1.00 89.75 82 TRP A C 1
ATOM 645 O O . TRP A 1 82 ? 10.986 -8.535 -12.320 1.00 89.75 82 TRP A O 1
ATOM 655 N N . PHE A 1 83 ? 10.436 -8.001 -10.213 1.00 89.75 83 PHE A N 1
ATOM 656 C CA . PHE A 1 83 ? 11.545 -8.738 -9.595 1.00 89.75 83 PHE A CA 1
ATOM 657 C C . PHE A 1 83 ? 11.507 -10.237 -9.925 1.00 89.75 83 PHE A C 1
ATOM 659 O O . PHE A 1 83 ? 12.541 -10.866 -10.117 1.00 89.75 83 PHE A O 1
ATOM 666 N N . SER A 1 84 ? 10.316 -10.838 -10.041 1.00 89.88 84 SER A N 1
ATOM 667 C CA . SER A 1 84 ? 10.199 -12.251 -10.432 1.00 89.88 84 SER A CA 1
ATOM 668 C C . SER A 1 84 ? 10.660 -12.524 -11.868 1.00 89.88 84 SER A C 1
ATOM 670 O O . SER A 1 84 ? 11.002 -13.663 -12.189 1.00 89.88 84 SER A O 1
ATOM 672 N N . SER A 1 85 ? 10.662 -11.498 -12.729 1.00 88.00 85 SER A N 1
ATOM 673 C CA . SER A 1 85 ? 11.116 -11.616 -14.117 1.00 88.00 85 SER A CA 1
ATOM 674 C C . SER A 1 85 ? 12.641 -11.675 -14.233 1.00 88.00 85 SER A C 1
ATOM 676 O O . SER A 1 85 ? 13.152 -12.362 -15.118 1.00 88.00 85 SER A O 1
ATOM 678 N N . ASP A 1 86 ? 13.351 -11.030 -13.304 1.00 87.12 86 ASP A N 1
ATOM 679 C CA . ASP A 1 86 ? 14.795 -11.134 -13.123 1.00 87.12 86 ASP A CA 1
ATOM 680 C C . ASP A 1 86 ? 15.169 -10.846 -11.662 1.00 87.12 86 ASP A C 1
ATOM 682 O O . ASP A 1 86 ? 15.287 -9.700 -11.240 1.00 87.12 86 ASP A O 1
ATOM 686 N N . THR A 1 87 ? 15.402 -11.898 -10.875 1.00 87.94 87 THR A N 1
ATOM 687 C CA . THR A 1 87 ? 15.701 -11.752 -9.441 1.00 87.94 87 THR A CA 1
ATOM 688 C C . THR A 1 87 ? 17.108 -11.213 -9.160 1.00 87.94 87 THR A C 1
ATOM 690 O O . THR A 1 87 ? 17.493 -11.102 -7.997 1.00 87.94 87 THR A O 1
ATOM 693 N N . GLN A 1 88 ? 17.916 -10.980 -10.199 1.00 90.06 88 GLN A N 1
ATOM 694 C CA . GLN A 1 88 ? 19.254 -10.388 -10.103 1.00 90.06 88 GLN A CA 1
ATOM 695 C C . 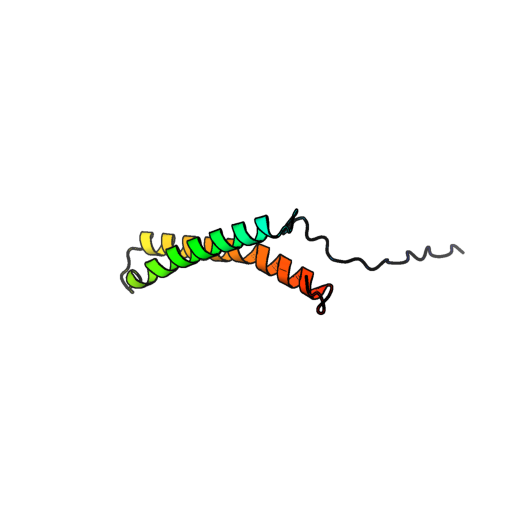GLN A 1 88 ? 19.277 -8.928 -10.570 1.00 90.06 88 GLN A C 1
ATOM 697 O O . GLN A 1 88 ? 20.355 -8.339 -10.654 1.00 90.06 88 GLN A O 1
ATOM 702 N N . SER A 1 89 ? 18.114 -8.340 -10.863 1.00 81.62 89 SER A N 1
ATOM 703 C CA . SER A 1 89 ? 17.994 -6.929 -11.210 1.00 81.62 89 SER A CA 1
ATOM 704 C C . SER A 1 89 ? 18.586 -6.041 -10.107 1.00 81.62 89 SER A C 1
ATOM 706 O O . SER A 1 89 ? 18.248 -6.197 -8.931 1.00 81.62 89 SER A O 1
ATOM 708 N N . THR A 1 90 ? 19.460 -5.106 -10.482 1.00 76.00 90 THR A N 1
ATOM 709 C CA . THR A 1 90 ? 20.087 -4.133 -9.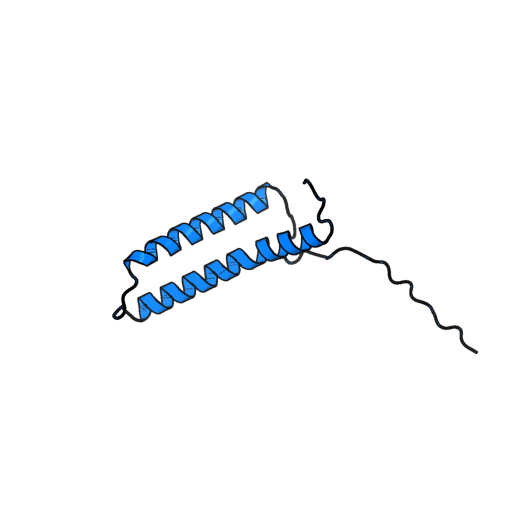562 1.00 76.00 90 THR A CA 1
ATOM 710 C C . THR A 1 90 ? 19.570 -2.709 -9.727 1.00 76.00 90 THR A C 1
ATOM 712 O O . THR A 1 90 ? 20.008 -1.829 -8.986 1.00 76.00 90 THR A O 1
ATOM 715 N N . ASP A 1 91 ? 18.721 -2.506 -10.730 1.00 63.41 91 ASP A N 1
ATOM 716 C CA . ASP A 1 91 ? 18.113 -1.223 -11.074 1.00 63.41 91 ASP A CA 1
ATOM 717 C C . ASP A 1 91 ? 16.921 -0.903 -10.160 1.00 63.41 91 ASP A C 1
ATOM 719 O O . ASP A 1 91 ? 16.234 -1.858 -9.719 1.00 63.41 91 ASP A O 1
#